Protein AF-A0A6B0HGC3-F1 (afdb_monomer_lite)

Foldseek 3Di:
DPPPPPCLPAAEFAFADPPPPDDDDPPDDLPCPPQWHWDAQPPPRHTGITGPVSVVVCVVSVHGYHYNVVNVD

Structure (mmCIF, N/CA/C/O backbone):
data_AF-A0A6B0HGC3-F1
#
_entry.id   AF-A0A6B0HGC3-F1
#
loop_
_atom_site.group_PDB
_atom_site.id
_atom_site.type_symbol
_atom_site.label_atom_id
_atom_site.label_alt_id
_atom_site.label_comp_id
_atom_site.label_asym_id
_atom_site.label_entity_id
_atom_site.label_seq_id
_atom_site.pdbx_PDB_ins_code
_atom_site.Cartn_x
_atom_site.Cartn_y
_atom_site.Cartn_z
_atom_site.occupancy
_atom_site.B_iso_or_equiv
_atom_site.auth_seq_id
_atom_site.auth_comp_id
_atom_site.auth_asym_id
_atom_site.auth_atom_id
_atom_site.pdbx_PDB_model_num
ATOM 1 N N . MET A 1 1 ? -28.357 -2.134 19.384 1.00 44.59 1 MET A N 1
ATOM 2 C CA . MET A 1 1 ? -27.631 -2.410 18.127 1.00 44.59 1 MET A CA 1
ATOM 3 C C . MET A 1 1 ? -26.154 -2.207 18.408 1.00 44.59 1 MET A C 1
ATOM 5 O O . MET A 1 1 ? -25.739 -1.068 18.547 1.00 44.59 1 MET A O 1
ATOM 9 N N . GLN A 1 2 ? -25.386 -3.282 18.607 1.00 47.12 2 GLN A N 1
ATOM 10 C CA . GLN A 1 2 ? -23.927 -3.172 18.594 1.00 47.12 2 GLN A CA 1
ATOM 11 C C . GLN A 1 2 ? -23.536 -3.022 17.128 1.00 47.12 2 GLN A C 1
ATOM 13 O O . GLN A 1 2 ? -23.688 -3.958 16.345 1.00 47.12 2 GLN A O 1
ATOM 18 N N . THR A 1 3 ? -23.134 -1.818 16.734 1.00 46.22 3 THR A N 1
ATOM 19 C CA . THR A 1 3 ? -22.400 -1.614 15.491 1.00 46.22 3 THR A CA 1
ATOM 20 C C . THR A 1 3 ? -21.161 -2.482 15.593 1.00 46.22 3 THR A C 1
ATOM 22 O O . THR A 1 3 ? -20.260 -2.181 16.372 1.00 46.22 3 THR A O 1
ATOM 25 N N . ALA A 1 4 ? -21.151 -3.598 14.867 1.00 46.75 4 ALA A N 1
ATOM 26 C CA . ALA A 1 4 ? -19.922 -4.303 14.578 1.00 46.75 4 ALA A CA 1
ATOM 27 C C . ALA A 1 4 ? -19.025 -3.276 13.888 1.00 46.75 4 ALA A C 1
ATOM 29 O O . ALA A 1 4 ? -19.225 -2.970 12.712 1.00 46.75 4 ALA A O 1
ATOM 30 N N . SER A 1 5 ? -18.108 -2.673 14.649 1.00 52.41 5 SER A N 1
ATOM 31 C CA . SER A 1 5 ? -16.943 -2.019 14.080 1.00 52.41 5 SER A CA 1
ATOM 32 C C . SER A 1 5 ? -16.334 -3.082 13.190 1.00 52.41 5 SER A C 1
ATOM 34 O O . SER A 1 5 ? -15.828 -4.086 13.686 1.00 52.41 5 SER A O 1
ATOM 36 N N . ARG A 1 6 ? -16.516 -2.952 11.877 1.00 54.72 6 ARG A N 1
ATOM 37 C CA . ARG A 1 6 ? -15.809 -3.789 10.922 1.00 54.72 6 ARG A CA 1
ATOM 38 C C . ARG A 1 6 ? -14.356 -3.407 11.129 1.00 54.72 6 ARG A C 1
ATOM 40 O O . ARG A 1 6 ? -13.929 -2.357 10.669 1.00 54.72 6 ARG A O 1
ATOM 47 N N . ILE A 1 7 ? -13.653 -4.188 11.944 1.00 58.34 7 ILE A N 1
ATOM 48 C CA . ILE A 1 7 ? -12.215 -4.057 12.129 1.00 58.34 7 ILE A CA 1
ATOM 49 C C . ILE A 1 7 ? -11.624 -4.597 10.831 1.00 58.34 7 ILE A C 1
ATOM 51 O O . ILE A 1 7 ? -11.258 -5.761 10.723 1.00 58.34 7 ILE A O 1
ATOM 55 N N . THR A 1 8 ? -11.665 -3.774 9.793 1.00 70.06 8 THR A N 1
ATOM 56 C CA . THR A 1 8 ? -10.880 -3.971 8.587 1.00 70.06 8 THR A CA 1
ATOM 57 C C . THR A 1 8 ? -9.450 -3.655 8.978 1.00 70.06 8 THR A C 1
ATOM 59 O O . THR A 1 8 ? -9.098 -2.487 9.146 1.00 70.06 8 THR A O 1
ATOM 62 N N . THR A 1 9 ? -8.664 -4.701 9.229 1.00 82.75 9 THR A N 1
ATOM 63 C CA . THR A 1 9 ? -7.235 -4.571 9.509 1.00 82.75 9 THR A CA 1
ATOM 64 C C . THR A 1 9 ? -6.586 -3.840 8.334 1.00 82.75 9 THR A C 1
ATOM 66 O O . THR A 1 9 ? -6.758 -4.294 7.199 1.00 82.75 9 THR A O 1
ATOM 69 N N . PRO A 1 10 ? -5.910 -2.704 8.568 1.00 86.25 10 PRO A N 1
ATOM 70 C CA . PRO A 1 10 ? -5.229 -1.991 7.498 1.00 86.25 10 PRO A CA 1
ATOM 71 C C . PRO A 1 10 ? -4.157 -2.891 6.873 1.00 86.25 10 PRO A C 1
ATOM 73 O O . PRO A 1 10 ? -3.577 -3.738 7.553 1.00 86.25 10 PRO A O 1
ATOM 76 N N . LEU A 1 11 ? -3.915 -2.722 5.574 1.00 90.75 11 LEU A N 1
ATOM 77 C CA . LEU A 1 11 ? -2.877 -3.458 4.867 1.00 90.75 11 LEU A CA 1
ATOM 78 C C . LEU A 1 11 ? -1.555 -2.707 5.015 1.00 90.75 11 LE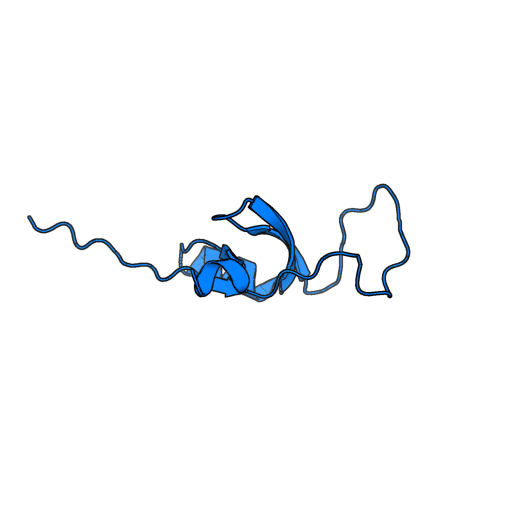U A C 1
ATOM 80 O O . LEU A 1 11 ? -1.386 -1.627 4.448 1.00 90.75 11 LEU A O 1
ATOM 84 N N . ALA A 1 12 ? -0.632 -3.281 5.778 1.00 90.81 12 ALA A N 1
ATOM 85 C CA . ALA A 1 12 ? 0.712 -2.753 5.934 1.00 9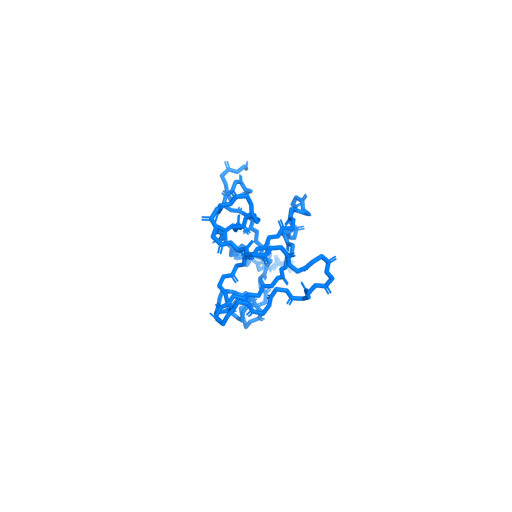0.81 12 ALA A CA 1
ATOM 86 C C . ALA A 1 12 ? 1.615 -3.187 4.779 1.00 90.81 12 ALA A C 1
ATOM 88 O O . ALA A 1 12 ? 1.674 -4.369 4.431 1.00 90.81 12 ALA A O 1
ATOM 89 N N . VAL A 1 13 ? 2.319 -2.230 4.178 1.00 89.62 13 VAL A N 1
ATOM 90 C CA . VAL A 1 13 ? 3.276 -2.486 3.098 1.00 89.62 13 VAL A CA 1
ATOM 91 C C . VAL A 1 13 ? 4.541 -1.654 3.252 1.00 89.62 13 VAL A C 1
ATOM 93 O O . VAL A 1 13 ? 4.538 -0.554 3.810 1.00 89.62 13 VAL A O 1
ATOM 96 N N . GLU A 1 14 ? 5.626 -2.175 2.691 1.00 89.06 14 GLU A N 1
ATOM 97 C CA . GLU A 1 14 ? 6.893 -1.465 2.557 1.00 89.06 14 GL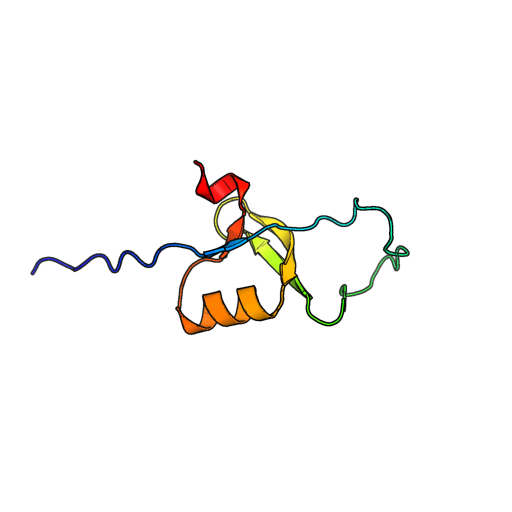U A CA 1
ATOM 98 C C . GLU A 1 14 ? 6.744 -0.370 1.491 1.00 89.06 14 GLU A C 1
ATOM 100 O O . GLU A 1 14 ? 6.511 -0.659 0.317 1.00 89.06 14 GLU A O 1
ATOM 105 N N . PHE A 1 15 ? 6.874 0.893 1.898 1.00 87.56 15 PHE A N 1
ATOM 106 C CA . PHE A 1 15 ? 6.924 2.028 0.976 1.00 87.56 15 PHE A CA 1
ATOM 107 C C . PHE A 1 15 ? 8.372 2.260 0.564 1.00 87.56 15 PHE A C 1
ATOM 109 O O . PHE A 1 15 ? 9.174 2.770 1.352 1.00 87.56 15 PHE A O 1
ATOM 116 N N . THR A 1 16 ? 8.709 1.930 -0.678 1.00 81.19 16 THR A N 1
ATOM 117 C CA . THR A 1 16 ? 10.039 2.207 -1.219 1.00 81.19 16 THR A CA 1
ATOM 118 C C . THR A 1 16 ? 10.106 3.671 -1.649 1.00 81.19 16 THR A C 1
ATOM 120 O O . THR A 1 16 ? 9.389 4.110 -2.549 1.00 81.19 16 THR A O 1
ATOM 123 N N . THR A 1 17 ? 10.947 4.457 -0.980 1.00 69.38 17 THR A N 1
ATOM 124 C CA . THR A 1 17 ? 11.272 5.833 -1.386 1.00 69.38 17 THR A CA 1
ATOM 125 C C . THR A 1 17 ? 12.428 5.818 -2.386 1.00 69.38 17 THR A C 1
ATOM 127 O O . THR A 1 17 ? 13.336 5.005 -2.232 1.00 69.38 17 THR A O 1
ATOM 130 N N . GLU A 1 18 ? 12.426 6.733 -3.361 1.00 56.19 18 GLU A N 1
ATOM 131 C CA . GLU A 1 18 ? 13.401 6.859 -4.471 1.00 56.19 18 GLU A CA 1
ATOM 132 C C . GLU A 1 18 ? 14.896 6.761 -4.097 1.00 56.19 18 GLU A C 1
ATOM 134 O O . GLU A 1 18 ? 15.733 6.540 -4.967 1.00 56.19 18 GLU A O 1
ATOM 139 N N . THR A 1 19 ? 15.262 6.923 -2.825 1.00 52.84 19 THR A N 1
ATOM 140 C CA . THR A 1 19 ? 16.652 6.925 -2.351 1.00 52.84 19 THR A CA 1
ATOM 141 C C . THR A 1 19 ? 17.379 5.578 -2.509 1.00 52.84 19 THR A C 1
ATOM 143 O O . THR A 1 19 ? 18.609 5.546 -2.420 1.00 52.84 19 THR A O 1
ATOM 146 N N . ASP A 1 20 ? 16.674 4.474 -2.783 1.00 49.91 20 ASP A N 1
ATOM 147 C CA . ASP A 1 20 ? 17.286 3.161 -3.043 1.00 49.91 20 ASP A CA 1
ATOM 148 C C . ASP A 1 20 ? 17.791 3.050 -4.502 1.00 49.91 20 ASP A C 1
ATOM 150 O O . ASP A 1 20 ? 17.250 2.362 -5.360 1.00 49.91 20 ASP A O 1
ATOM 154 N N . SER A 1 21 ? 18.801 3.872 -4.801 1.00 49.94 21 SER A N 1
ATOM 155 C CA . SER A 1 21 ? 19.885 3.702 -5.785 1.00 49.94 21 SER A CA 1
ATOM 156 C C . SER A 1 21 ? 19.687 2.697 -6.940 1.00 49.94 21 SER A C 1
ATOM 158 O O . SER A 1 21 ? 20.463 1.755 -7.081 1.00 49.94 21 SER A O 1
ATOM 160 N N . ALA A 1 22 ? 18.728 2.940 -7.837 1.00 48.88 22 ALA A N 1
ATOM 161 C CA . ALA A 1 22 ? 18.742 2.395 -9.209 1.00 48.88 22 ALA A CA 1
ATOM 162 C C . ALA A 1 22 ? 17.845 3.154 -10.205 1.00 48.88 22 ALA A C 1
ATOM 164 O O . ALA A 1 22 ? 17.744 2.758 -11.366 1.00 48.88 22 ALA A O 1
ATOM 165 N N . VAL A 1 23 ? 17.161 4.217 -9.777 1.00 49.50 23 VAL A N 1
ATOM 166 C CA . VAL A 1 23 ? 16.112 4.849 -10.581 1.00 49.50 23 VAL A CA 1
ATOM 167 C C . VAL A 1 23 ? 16.633 6.173 -11.120 1.00 49.50 23 VAL A C 1
ATOM 169 O O . VAL A 1 23 ? 16.796 7.147 -10.391 1.00 49.50 23 VAL A O 1
ATOM 172 N N . GLU A 1 24 ? 16.971 6.182 -12.408 1.00 45.78 24 GLU A N 1
ATOM 173 C CA . GLU A 1 24 ? 17.445 7.372 -13.104 1.00 45.78 24 GLU A CA 1
ATOM 174 C C . GLU A 1 24 ? 16.374 8.477 -13.028 1.00 45.78 24 GLU A C 1
ATOM 176 O O . GLU A 1 24 ? 15.226 8.296 -13.436 1.00 45.78 24 GLU A O 1
ATOM 181 N N . HIS A 1 25 ? 16.752 9.61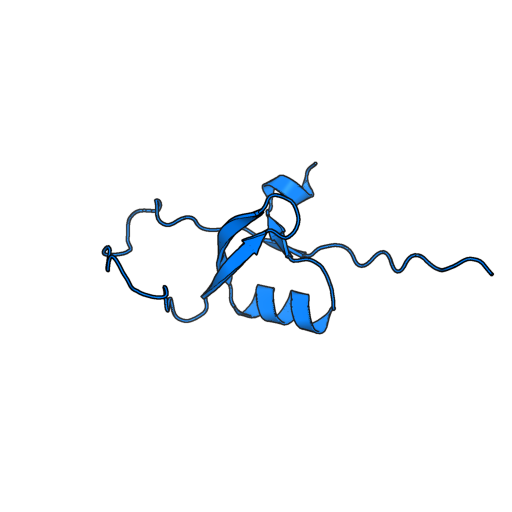3 -12.443 1.00 48.53 25 HIS A N 1
ATOM 182 C CA . HIS A 1 25 ? 15.873 10.727 -12.106 1.00 48.53 25 HIS A CA 1
ATOM 183 C C . HIS A 1 25 ? 15.282 11.397 -13.359 1.00 48.53 25 HIS A C 1
ATOM 185 O O . HIS A 1 25 ? 15.825 12.383 -13.867 1.00 48.53 25 HIS A O 1
ATOM 191 N N . SER A 1 26 ? 14.109 10.957 -13.813 1.00 45.84 26 SER A N 1
ATOM 192 C CA . SER A 1 26 ? 13.281 11.783 -14.692 1.00 45.84 26 SER A CA 1
ATOM 193 C C . SER A 1 26 ? 12.428 12.715 -13.833 1.00 45.84 26 SER A C 1
ATOM 195 O O . SER A 1 26 ? 11.359 12.360 -13.350 1.00 45.84 26 SER A O 1
ATOM 197 N N . ARG A 1 27 ? 12.946 13.932 -13.643 1.00 53.53 27 ARG A N 1
ATOM 198 C CA . ARG A 1 27 ? 12.467 15.070 -12.824 1.00 53.53 27 ARG A CA 1
ATOM 199 C C . ARG A 1 27 ? 10.968 15.446 -12.927 1.00 53.53 27 ARG A C 1
ATOM 201 O O . ARG A 1 27 ? 10.529 16.348 -12.222 1.00 53.53 27 ARG A O 1
ATOM 208 N N . PHE A 1 28 ? 10.187 14.801 -13.787 1.00 52.69 28 PHE A N 1
ATOM 209 C CA . PHE A 1 28 ? 8.749 15.039 -13.976 1.00 52.69 28 PHE A CA 1
ATOM 210 C C . PHE A 1 28 ? 7.948 13.755 -14.273 1.00 52.69 28 PHE A C 1
ATOM 212 O O . PHE A 1 28 ? 6.792 13.833 -14.687 1.00 52.69 28 PHE A O 1
ATOM 219 N N . GLY A 1 29 ? 8.547 12.575 -14.113 1.00 45.09 29 GLY A N 1
ATOM 220 C CA . GLY A 1 29 ? 7.929 11.312 -14.494 1.00 45.09 29 GLY A CA 1
ATOM 221 C C . GLY A 1 29 ? 7.096 10.734 -13.363 1.00 45.09 29 GLY A C 1
ATOM 222 O O . GLY A 1 29 ? 7.630 10.404 -12.311 1.00 45.09 29 GLY A O 1
ATOM 223 N N . VAL A 1 30 ? 5.798 10.555 -13.603 1.00 51.56 30 VAL A N 1
ATOM 224 C CA . VAL A 1 30 ? 5.033 9.478 -12.965 1.00 51.56 30 VAL A CA 1
ATOM 225 C C . VAL A 1 30 ? 5.915 8.226 -12.991 1.00 51.56 30 VAL A C 1
ATOM 227 O O . VAL A 1 30 ? 6.311 7.779 -14.068 1.00 51.56 30 VAL A O 1
ATOM 230 N N . PHE A 1 31 ? 6.304 7.736 -11.814 1.00 58.09 31 PHE A N 1
ATOM 231 C CA . PHE A 1 31 ? 7.121 6.537 -11.673 1.00 58.09 31 PHE A CA 1
ATOM 232 C C . PHE A 1 31 ? 6.295 5.331 -12.117 1.00 58.09 31 PHE A C 1
ATOM 234 O O . PHE A 1 31 ? 5.602 4.715 -11.313 1.00 58.09 31 PHE A O 1
ATOM 241 N N . ASP A 1 32 ? 6.350 5.016 -13.407 1.00 53.59 32 ASP A N 1
ATOM 242 C CA . ASP A 1 32 ? 5.761 3.807 -13.978 1.00 53.59 32 ASP A CA 1
ATOM 243 C C . ASP A 1 32 ? 6.787 2.673 -13.839 1.00 53.59 32 ASP A C 1
ATOM 245 O O . ASP A 1 32 ? 7.432 2.235 -14.792 1.00 53.59 32 ASP A O 1
ATOM 249 N N . ALA A 1 33 ? 7.047 2.273 -12.592 1.00 63.47 33 ALA A N 1
ATOM 250 C CA . ALA A 1 33 ? 7.772 1.042 -12.331 1.00 63.47 33 ALA A CA 1
ATOM 251 C C . ALA A 1 33 ? 6.785 -0.107 -12.583 1.00 63.47 33 ALA A C 1
ATOM 253 O O . ALA A 1 33 ? 5.798 -0.211 -11.852 1.00 63.47 33 ALA A O 1
ATOM 254 N N . PRO A 1 34 ? 6.996 -0.964 -13.600 1.00 68.81 34 PRO A N 1
ATOM 255 C CA . PRO A 1 34 ? 6.045 -2.023 -13.908 1.00 68.81 34 PRO A CA 1
ATOM 256 C C . PRO A 1 34 ? 5.849 -2.915 -12.674 1.00 68.81 34 PRO A C 1
ATOM 258 O O . PRO A 1 34 ? 6.803 -3.484 -12.143 1.00 68.81 34 PRO A O 1
ATOM 261 N N . GLY A 1 35 ? 4.607 -2.992 -12.190 1.00 80.88 35 GLY A N 1
ATOM 262 C CA . GLY A 1 35 ? 4.232 -3.741 -10.986 1.00 80.88 35 GLY A CA 1
ATOM 263 C C . GLY A 1 35 ? 4.275 -2.955 -9.671 1.00 80.88 35 GLY A C 1
ATOM 264 O O . GLY A 1 35 ? 3.999 -3.547 -8.627 1.00 80.88 35 GLY A O 1
ATOM 265 N N . HIS A 1 36 ? 4.589 -1.657 -9.698 1.00 84.44 36 HIS A N 1
ATOM 266 C CA . HIS A 1 36 ? 4.483 -0.768 -8.542 1.00 84.44 36 HIS A CA 1
ATOM 267 C C . HIS A 1 36 ? 3.608 0.446 -8.855 1.00 84.44 36 HIS A C 1
ATOM 269 O O . HIS A 1 36 ? 3.568 0.957 -9.970 1.00 84.44 36 HIS A O 1
ATOM 275 N N . THR A 1 37 ? 2.908 0.927 -7.837 1.00 85.25 37 THR A N 1
ATOM 276 C CA . THR A 1 37 ? 2.039 2.097 -7.904 1.00 85.25 37 T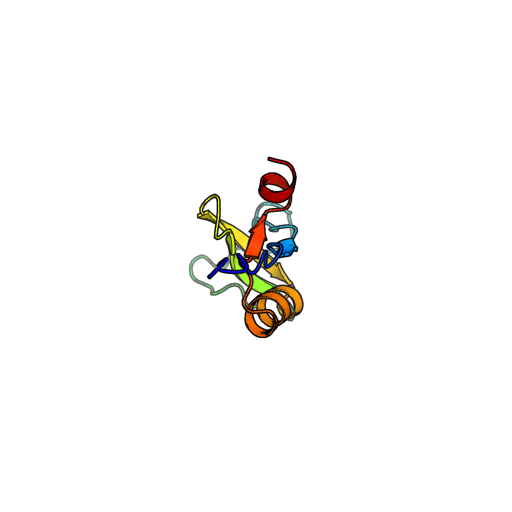HR A CA 1
ATOM 277 C C . THR A 1 37 ? 2.564 3.153 -6.944 1.00 85.25 37 THR A C 1
ATOM 279 O O . THR A 1 37 ? 2.883 2.858 -5.791 1.00 85.25 37 THR A O 1
ATOM 282 N N . ASN A 1 38 ? 2.654 4.394 -7.420 1.00 86.25 38 ASN A N 1
ATOM 283 C CA . ASN A 1 38 ? 2.941 5.533 -6.559 1.00 86.25 38 ASN A CA 1
ATOM 284 C C . ASN A 1 38 ? 1.703 5.847 -5.715 1.00 86.25 38 ASN A C 1
ATOM 286 O O . ASN A 1 38 ? 0.620 6.073 -6.256 1.00 86.25 38 ASN A O 1
ATOM 290 N N . THR A 1 39 ? 1.859 5.821 -4.398 1.00 86.88 39 THR A N 1
ATOM 291 C CA . THR A 1 39 ? 0.776 6.101 -3.457 1.00 86.88 39 THR A CA 1
ATOM 292 C C . THR A 1 39 ? 1.332 6.698 -2.167 1.00 86.88 39 THR A C 1
ATOM 294 O O . THR A 1 39 ? 2.546 6.809 -1.969 1.00 86.88 39 THR A O 1
ATOM 297 N N . SER A 1 40 ? 0.436 7.096 -1.274 1.00 88.94 40 SER A N 1
ATOM 298 C CA . SER A 1 40 ? 0.765 7.571 0.064 1.00 88.94 40 SER A CA 1
ATOM 299 C C . SER A 1 40 ? 0.148 6.672 1.122 1.00 88.94 40 SER A C 1
ATOM 301 O O . SER A 1 40 ? -0.954 6.165 0.945 1.00 88.94 40 SER A O 1
ATOM 303 N N . CYS A 1 41 ? 0.839 6.519 2.245 1.00 89.81 41 CYS A N 1
ATOM 304 C CA . CYS A 1 41 ? 0.289 5.886 3.433 1.00 89.81 41 CYS A CA 1
ATOM 305 C C . CYS A 1 41 ? -0.908 6.691 3.962 1.00 89.81 41 CYS A C 1
ATOM 307 O O . CYS A 1 41 ? -0.758 7.878 4.260 1.00 89.81 41 CYS A O 1
ATOM 309 N N . ASP A 1 42 ? -2.056 6.038 4.151 1.00 89.31 42 ASP A N 1
ATOM 310 C CA . ASP A 1 42 ? -3.286 6.659 4.668 1.00 89.31 42 ASP A CA 1
ATOM 311 C C . ASP A 1 42 ? -3.140 7.192 6.104 1.00 89.31 42 ASP A C 1
ATOM 313 O O . ASP A 1 42 ? -3.867 8.094 6.514 1.00 89.31 42 ASP A O 1
ATOM 317 N N . TYR A 1 43 ? -2.191 6.654 6.878 1.00 88.94 43 TYR A N 1
ATOM 318 C CA . TYR A 1 43 ? -2.013 7.012 8.285 1.00 88.94 43 TYR A CA 1
ATOM 319 C C . TYR A 1 43 ? -1.032 8.173 8.500 1.00 88.94 43 TYR A C 1
ATOM 321 O O . TYR A 1 43 ? -1.371 9.174 9.126 1.00 88.94 43 TYR A O 1
ATOM 329 N N . CYS A 1 44 ? 0.196 8.056 7.985 1.00 88.62 44 CYS A N 1
ATOM 330 C CA . CYS A 1 44 ? 1.252 9.054 8.194 1.00 88.62 44 CYS A CA 1
ATOM 331 C C . CYS A 1 44 ? 1.466 9.996 6.999 1.00 88.62 44 CYS A C 1
ATOM 333 O O . CYS A 1 44 ? 2.275 10.918 7.091 1.00 88.62 44 CYS A O 1
ATOM 335 N N . GLY A 1 45 ? 0.789 9.763 5.868 1.00 86.88 45 GLY A N 1
ATOM 336 C CA . GLY A 1 45 ? 0.931 10.568 4.651 1.00 86.88 45 GLY A CA 1
ATOM 337 C C . GLY A 1 45 ? 2.265 10.389 3.917 1.00 86.88 45 GLY A C 1
ATOM 338 O O . GLY A 1 45 ? 2.582 11.175 3.027 1.00 86.88 45 GLY A O 1
ATOM 339 N N . LYS A 1 46 ? 3.076 9.384 4.279 1.00 86.00 46 LYS A N 1
ATOM 340 C CA . LYS A 1 46 ? 4.359 9.100 3.619 1.00 86.00 46 LYS A CA 1
ATOM 341 C C . LYS A 1 46 ? 4.128 8.656 2.177 1.00 86.00 46 LYS A C 1
ATOM 343 O O . LYS A 1 46 ? 3.423 7.679 1.946 1.00 86.00 46 LYS A O 1
ATOM 348 N N . PHE A 1 47 ? 4.752 9.350 1.229 1.00 86.62 47 PHE A N 1
ATOM 349 C CA . PHE A 1 47 ? 4.730 8.996 -0.189 1.00 86.62 47 PHE A CA 1
ATOM 350 C C . PHE A 1 47 ? 5.795 7.949 -0.513 1.00 86.62 47 PHE A C 1
ATOM 352 O O . PHE A 1 47 ? 6.909 8.004 0.013 1.00 86.62 47 PHE A O 1
ATOM 359 N N . GLY A 1 48 ? 5.465 7.021 -1.405 1.00 86.19 48 GLY A N 1
ATOM 360 C CA . GLY A 1 48 ? 6.403 6.017 -1.887 1.00 86.19 48 GLY A CA 1
ATOM 361 C C . GLY A 1 48 ? 5.811 5.122 -2.968 1.00 86.19 48 GLY A C 1
ATOM 362 O O . GLY A 1 48 ? 4.662 5.272 -3.386 1.00 86.19 48 GLY A O 1
ATOM 363 N N . LEU A 1 49 ? 6.631 4.188 -3.430 1.00 86.94 49 LEU A N 1
ATOM 364 C CA . LEU A 1 49 ? 6.217 3.116 -4.321 1.00 86.94 49 LEU A CA 1
ATOM 365 C C . LEU A 1 49 ? 5.836 1.899 -3.494 1.00 86.94 49 LEU A C 1
ATOM 367 O O . LEU A 1 49 ? 6.566 1.500 -2.588 1.00 86.94 49 LEU A O 1
ATOM 371 N N . VAL A 1 50 ? 4.708 1.299 -3.841 1.00 88.38 50 VAL A N 1
ATOM 372 C CA . VAL A 1 50 ? 4.261 0.026 -3.274 1.00 88.38 50 VAL A CA 1
ATOM 373 C C . VAL A 1 50 ? 3.915 -0.928 -4.413 1.00 88.38 50 VAL A C 1
ATOM 375 O O . VAL A 1 50 ? 3.593 -0.460 -5.508 1.00 88.38 50 VAL A O 1
ATOM 378 N N . PRO A 1 51 ? 3.938 -2.251 -4.203 1.00 88.94 51 PRO A N 1
ATOM 379 C CA . PRO A 1 51 ? 3.491 -3.194 -5.220 1.00 88.94 51 PRO A CA 1
ATOM 380 C C . PRO A 1 51 ? 2.045 -2.902 -5.641 1.00 88.94 51 PRO A C 1
ATOM 382 O O . PRO A 1 51 ? 1.165 -2.772 -4.788 1.00 88.94 51 PRO A O 1
ATOM 385 N N . THR A 1 52 ? 1.778 -2.833 -6.948 1.00 89.19 52 THR A N 1
ATOM 386 C CA . THR A 1 52 ? 0.437 -2.541 -7.490 1.00 89.19 52 THR A CA 1
ATOM 387 C C . THR A 1 52 ? -0.606 -3.508 -6.940 1.00 89.19 52 THR A C 1
ATOM 389 O O . THR A 1 52 ? -1.662 -3.076 -6.487 1.00 89.19 52 THR A O 1
ATOM 392 N N . HIS A 1 53 ? -0.257 -4.794 -6.853 1.00 89.19 53 HIS A N 1
ATOM 393 C CA . HIS A 1 53 ? -1.119 -5.824 -6.276 1.00 89.19 53 HIS A CA 1
ATOM 394 C C . HIS A 1 53 ? -1.532 -5.517 -4.827 1.00 89.19 53 HIS A C 1
ATOM 396 O O . HIS A 1 53 ? -2.640 -5.852 -4.418 1.00 89.19 53 HIS A O 1
ATOM 402 N N . SER A 1 54 ? -0.676 -4.861 -4.038 1.00 89.44 54 SER A N 1
ATOM 403 C CA . SER A 1 54 ? -1.022 -4.468 -2.672 1.00 89.44 54 SER A CA 1
ATOM 404 C C . SER A 1 54 ? -2.025 -3.316 -2.643 1.00 89.44 54 SER A C 1
ATOM 406 O O . SER A 1 54 ? -2.967 -3.362 -1.857 1.00 89.44 54 SER A O 1
ATOM 408 N N . CYS A 1 55 ? -1.882 -2.321 -3.526 1.00 87.25 55 CYS A N 1
ATOM 409 C CA . CYS A 1 55 ? -2.905 -1.282 -3.703 1.00 87.25 55 CYS A CA 1
ATOM 410 C C . CYS A 1 55 ? -4.248 -1.883 -4.135 1.00 87.25 55 CYS A C 1
ATOM 412 O O . CYS A 1 55 ? -5.288 -1.534 -3.579 1.00 87.25 55 CYS A O 1
ATOM 414 N N . GLU A 1 56 ? -4.232 -2.797 -5.107 1.00 90.50 56 GLU A N 1
ATOM 415 C CA . GLU A 1 56 ? -5.437 -3.480 -5.585 1.00 90.50 56 GLU A CA 1
ATOM 416 C C . GLU A 1 56 ? -6.086 -4.313 -4.476 1.00 90.50 56 GLU A C 1
ATOM 418 O O . GLU A 1 56 ? -7.292 -4.221 -4.273 1.00 90.50 56 GLU A O 1
ATOM 423 N N . THR A 1 57 ? -5.284 -5.048 -3.701 1.00 90.06 57 THR A N 1
ATOM 424 C CA . THR A 1 57 ? -5.754 -5.830 -2.548 1.00 90.06 57 THR A CA 1
ATOM 425 C C . THR A 1 57 ? -6.376 -4.926 -1.483 1.00 90.06 57 THR A C 1
ATOM 427 O O . THR A 1 57 ? -7.445 -5.238 -0.967 1.00 90.06 57 THR A O 1
ATOM 430 N N . ALA A 1 58 ? -5.751 -3.790 -1.157 1.00 88.38 58 ALA A N 1
ATOM 431 C CA . ALA A 1 58 ? -6.311 -2.842 -0.196 1.00 88.38 58 ALA A CA 1
ATOM 432 C C . ALA A 1 58 ? -7.660 -2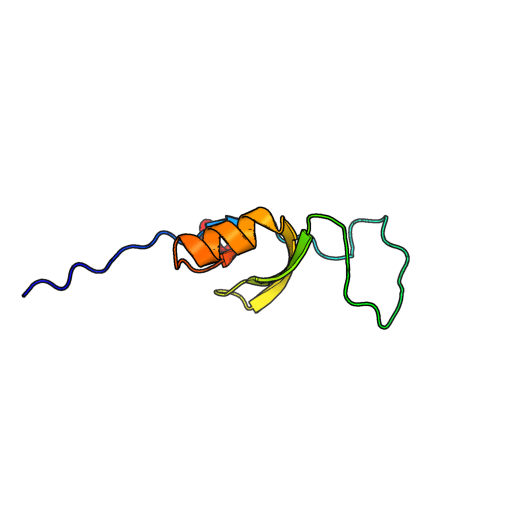.278 -0.676 1.00 88.38 58 ALA A C 1
ATOM 434 O O . ALA A 1 58 ? -8.609 -2.198 0.103 1.00 88.38 58 ALA A O 1
ATOM 435 N N . CYS A 1 59 ? -7.763 -1.959 -1.969 1.00 87.75 59 CYS A N 1
ATOM 436 C CA . CYS A 1 59 ? -8.991 -1.479 -2.597 1.00 87.75 59 CYS A CA 1
ATOM 437 C C . CYS A 1 59 ? -10.103 -2.544 -2.599 1.00 87.75 59 CYS A C 1
ATOM 439 O O . CYS A 1 59 ? -11.231 -2.242 -2.212 1.00 87.75 59 CYS A O 1
ATOM 441 N N . ASP A 1 60 ? -9.785 -3.791 -2.967 1.00 90.38 60 ASP A N 1
ATOM 442 C CA . ASP A 1 60 ? -10.729 -4.920 -3.002 1.00 90.38 60 ASP A CA 1
ATOM 443 C C . ASP A 1 60 ? -11.268 -5.261 -1.607 1.00 90.38 60 ASP A C 1
ATOM 445 O O . ASP A 1 60 ? -12.475 -5.409 -1.404 1.00 90.38 60 ASP A O 1
ATOM 449 N N . LEU A 1 61 ? -10.379 -5.282 -0.611 1.00 88.12 61 LEU A N 1
ATOM 450 C CA . LEU A 1 61 ? -10.751 -5.500 0.786 1.00 88.12 61 LEU A CA 1
ATOM 451 C C . LEU A 1 61 ? -11.407 -4.265 1.431 1.00 88.12 61 LEU A C 1
ATOM 453 O O . LEU A 1 61 ? -11.943 -4.366 2.538 1.00 88.12 61 LEU A O 1
ATOM 457 N N . GLY A 1 62 ? -11.370 -3.105 0.766 1.00 88.44 62 GLY A N 1
ATOM 458 C CA . GLY A 1 62 ? -11.869 -1.832 1.288 1.00 88.44 62 GLY A CA 1
ATOM 459 C C . GLY A 1 62 ? -11.151 -1.387 2.564 1.00 88.44 62 GLY A C 1
ATOM 460 O O . GLY A 1 62 ? -11.793 -0.855 3.473 1.00 88.44 62 GLY A O 1
ATOM 461 N N . VAL A 1 63 ? -9.846 -1.654 2.664 1.00 89.88 63 VAL A N 1
ATOM 462 C CA . VAL A 1 63 ? -9.013 -1.336 3.833 1.00 89.88 63 VAL A CA 1
ATOM 463 C C . VAL A 1 63 ? -8.022 -0.216 3.526 1.00 89.88 63 VAL A C 1
ATOM 465 O O . VAL A 1 63 ? -7.683 0.038 2.375 1.00 89.88 63 VAL A O 1
ATOM 468 N N . GLN A 1 64 ? -7.548 0.453 4.576 1.00 89.50 64 GLN A N 1
ATOM 469 C CA . GLN A 1 64 ? -6.521 1.493 4.463 1.00 89.50 64 GLN A CA 1
ATOM 470 C C . GLN A 1 64 ? -5.174 0.866 4.109 1.00 89.50 64 GLN A C 1
ATOM 472 O O . GLN A 1 64 ? -4.829 -0.190 4.650 1.00 89.50 64 GLN A O 1
ATOM 477 N N . LEU A 1 65 ? -4.404 1.535 3.255 1.00 90.62 65 LEU A N 1
ATOM 478 C CA . LEU A 1 65 ? -3.042 1.138 2.934 1.00 90.62 65 LEU A CA 1
ATOM 479 C C . LEU A 1 65 ? -2.080 1.933 3.818 1.00 90.62 65 LEU A C 1
ATOM 481 O O . LEU A 1 65 ? -1.961 3.154 3.704 1.00 90.62 65 LEU A O 1
ATOM 485 N N . ILE A 1 66 ? -1.382 1.243 4.714 1.00 92.81 66 ILE A N 1
ATOM 486 C CA . ILE A 1 66 ? -0.478 1.876 5.675 1.00 92.81 66 ILE A CA 1
ATOM 487 C C . ILE A 1 66 ? 0.963 1.433 5.465 1.00 92.81 66 ILE A C 1
ATOM 489 O O . ILE A 1 66 ? 1.255 0.398 4.872 1.00 92.81 66 ILE A O 1
ATOM 493 N N . CYS A 1 67 ? 1.883 2.242 5.971 1.00 90.06 67 CYS A N 1
ATOM 494 C CA . CYS A 1 67 ? 3.300 1.939 5.958 1.00 90.06 67 CYS A CA 1
ATOM 495 C C . CYS A 1 67 ? 3.647 0.854 6.993 1.00 90.06 67 CYS A C 1
ATOM 497 O O . CYS A 1 67 ? 3.035 0.839 8.060 1.00 90.06 67 CYS A O 1
ATOM 499 N N . SER A 1 68 ? 4.647 -0.001 6.743 1.00 86.94 68 SER A N 1
ATOM 500 C CA . SER A 1 68 ? 5.131 -0.982 7.741 1.00 86.94 68 SER A CA 1
ATOM 501 C C . SER A 1 68 ? 5.468 -0.326 9.091 1.00 86.94 68 SER A C 1
ATOM 503 O O . SER A 1 68 ? 5.196 -0.875 10.153 1.00 86.94 68 SER A O 1
ATOM 505 N N . GLU A 1 69 ? 6.009 0.898 9.069 1.00 87.25 69 GLU A N 1
ATOM 506 C CA . GLU A 1 69 ? 6.319 1.671 10.285 1.00 87.25 69 GLU A CA 1
ATOM 507 C C . GLU A 1 69 ? 5.048 2.016 11.089 1.00 87.25 69 GLU A C 1
ATOM 509 O O . GLU A 1 69 ? 5.066 2.070 12.316 1.00 87.25 69 GLU A O 1
ATOM 514 N N . CYS A 1 70 ? 3.933 2.217 10.387 1.00 86.81 70 CYS A N 1
ATOM 515 C CA . CYS A 1 70 ? 2.630 2.566 10.933 1.00 86.81 70 CYS A CA 1
ATOM 516 C C . CYS A 1 70 ? 1.903 1.342 11.512 1.00 86.81 70 CYS A C 1
ATOM 518 O O . CYS A 1 70 ? 1.055 1.502 12.381 1.00 86.81 70 CYS A O 1
ATOM 520 N N . GLU A 1 71 ? 2.211 0.135 11.027 1.00 84.75 71 GLU A N 1
ATOM 521 C CA . GLU A 1 71 ? 1.618 -1.121 11.512 1.00 84.75 71 GLU A CA 1
ATOM 522 C C . GLU A 1 71 ? 2.013 -1.424 12.960 1.00 84.75 71 GLU A C 1
ATOM 524 O O . GLU A 1 71 ? 1.222 -1.961 13.730 1.00 84.75 71 GLU A O 1
ATOM 529 N N . SER A 1 72 ? 3.246 -1.075 13.329 1.00 71.12 72 SER A N 1
ATOM 530 C CA . SER A 1 72 ? 3.825 -1.380 14.643 1.00 71.12 72 SER A CA 1
ATOM 531 C C . SER A 1 72 ? 3.570 -0.298 15.705 1.00 71.12 72 SER A C 1
ATOM 533 O O . SER A 1 72 ? 4.148 -0.379 16.790 1.00 71.12 72 SER A O 1
ATOM 535 N N . THR A 1 73 ? 2.763 0.723 15.393 1.00 59.50 73 THR A N 1
ATOM 536 C CA . THR A 1 73 ? 2.453 1.858 16.284 1.00 59.50 73 THR A CA 1
ATOM 537 C C . THR A 1 73 ? 1.114 1.655 16.984 1.00 59.50 73 THR A C 1
ATOM 539 O O . THR A 1 73 ? 1.061 1.878 18.215 1.00 59.50 73 THR A O 1
#

Radius of gyration: 14.48 Å; chains: 1; bounding box: 48×21×33 Å

Sequence (73 aa):
MQTASRITTPLAVEFTTETDSAVEHSRFGVFDAPGHTNTSCDYCGKFGLVPTHSCETACDLGVQLICSECEST

Secondary structure (DSSP, 8-state):
----------EEE--B-TTSS-----TT-----TTEEEEE-TTT--EEEEEHHHHHHHHHHT--EEEHHHHT-

pLDDT: mean 74.92, std 17.25, range [44.59, 92.81]